Protein AF-A0A2E4UQJ4-F1 (afdb_monomer_lite)

Secondary structure (DSSP, 8-state):
--SHHHH--GGGB---TT-TT-B--TTPBPTTS-BPPTTS----S-GGG--GGGHHHHHHTT-S-EEE---HHHHHHSPPPTTS-GGGEEE---SS--SS--

Foldseek 3Di:
DDDDPLPDDVQQDADQPQKAQWGWPWRDQDPVRDTRDGLDDTDTHDQLRRDPVSVVVVVVSVQQADEAQDDPVVCVVRPHDPVPDPNRYDYDHDPPHDPDPD

Radius of gyration: 15.24 Å; chains: 1; bounding box: 33×34×40 Å

Sequence (102 aa):
MTSEQELNDERRFLSVPGVANVRDFAGYRTNNGSTVKWGRLYPCGALATLRASSHTDFLDLKIGLICDLRRDEELADAPAPQFIAEGLVQRSPINPGSTLDI

pLDDT: mean 86.32, std 12.04, range [39.5, 96.0]

Structure (mmCIF, N/CA/C/O backbone):
data_AF-A0A2E4UQJ4-F1
#
_entry.id   AF-A0A2E4UQJ4-F1
#
loop_
_atom_site.group_PDB
_atom_site.id
_atom_site.type_symbol
_atom_site.label_atom_id
_atom_site.label_alt_id
_atom_site.label_comp_id
_atom_site.label_asym_id
_atom_site.label_entity_id
_atom_site.label_seq_id
_atom_site.pdbx_PDB_ins_code
_atom_site.Cartn_x
_atom_site.Cartn_y
_atom_site.Cartn_z
_atom_site.occupancy
_atom_site.B_iso_or_equiv
_atom_site.auth_seq_id
_atom_site.auth_comp_id
_atom_site.auth_asym_id
_atom_site.auth_atom_id
_atom_site.pdbx_PDB_model_num
ATOM 1 N N . MET A 1 1 ? -7.612 20.144 21.100 1.00 39.50 1 MET A N 1
ATOM 2 C CA . MET A 1 1 ? -6.226 19.632 21.071 1.00 39.50 1 MET A CA 1
ATOM 3 C C . MET A 1 1 ? -6.213 18.434 20.140 1.00 39.50 1 MET A C 1
ATOM 5 O O . MET A 1 1 ? -6.337 17.308 20.587 1.00 39.50 1 MET A O 1
ATOM 9 N N . THR A 1 2 ? -6.221 18.677 18.839 1.00 53.06 2 THR A N 1
ATOM 10 C CA . THR A 1 2 ? -6.419 17.636 17.822 1.00 53.06 2 THR A CA 1
ATOM 11 C C . THR A 1 2 ? -5.613 18.060 16.619 1.00 53.06 2 THR A C 1
ATOM 13 O O . THR A 1 2 ? -5.881 19.142 16.097 1.00 53.06 2 THR A O 1
ATOM 16 N N . SER A 1 3 ? -4.617 17.271 16.223 1.00 53.53 3 SER A N 1
ATOM 17 C CA . SER A 1 3 ? -4.172 17.191 14.821 1.00 53.53 3 SER A CA 1
ATOM 18 C C . SER A 1 3 ? -2.946 16.299 14.661 1.00 53.53 3 SER A C 1
ATOM 20 O O . SER A 1 3 ? -3.042 15.307 13.959 1.00 53.53 3 SER A O 1
ATOM 22 N N . GLU A 1 4 ? -1.811 16.576 15.301 1.00 50.41 4 GLU A N 1
ATOM 23 C CA . GLU A 1 4 ? -0.552 15.956 14.840 1.00 50.41 4 GLU A CA 1
ATOM 24 C C . GLU A 1 4 ? -0.218 14.596 15.473 1.00 50.41 4 GLU A C 1
ATOM 26 O O . GLU A 1 4 ? 0.225 13.686 14.775 1.00 50.41 4 GLU A O 1
ATOM 31 N N . GLN A 1 5 ? -0.481 14.402 16.770 1.00 48.56 5 GLN A N 1
ATOM 32 C CA . GLN A 1 5 ? -0.146 13.145 17.462 1.00 48.56 5 GLN A CA 1
ATOM 33 C C . GLN A 1 5 ? -1.069 11.970 17.100 1.00 48.56 5 GLN A C 1
ATOM 35 O O . GLN A 1 5 ? -0.607 10.835 17.064 1.00 48.56 5 GLN A O 1
ATOM 40 N N . GLU A 1 6 ? -2.347 12.217 16.777 1.00 54.72 6 GLU A N 1
ATOM 41 C CA . GLU A 1 6 ? -3.254 11.163 16.281 1.00 54.72 6 GLU A CA 1
ATOM 42 C C . GLU A 1 6 ? -2.888 10.721 14.847 1.00 54.72 6 GLU A C 1
ATOM 44 O O . GLU A 1 6 ? -3.192 9.596 14.455 1.00 54.72 6 GLU A O 1
ATOM 49 N N . LEU A 1 7 ? -2.208 11.573 14.066 1.00 60.00 7 LEU A N 1
ATOM 50 C CA . LEU A 1 7 ? -1.815 11.272 12.687 1.00 60.00 7 LEU A CA 1
ATOM 51 C C . LEU A 1 7 ? -0.534 10.437 12.588 1.00 60.00 7 LEU A C 1
ATOM 53 O O . LEU A 1 7 ? -0.339 9.793 11.563 1.00 60.00 7 LEU A O 1
ATOM 57 N N . ASN A 1 8 ? 0.332 10.404 13.603 1.00 74.25 8 ASN A N 1
ATOM 58 C CA . ASN A 1 8 ? 1.678 9.828 13.484 1.00 74.25 8 ASN A CA 1
ATOM 59 C C . ASN A 1 8 ? 1.892 8.577 14.353 1.00 74.25 8 ASN A C 1
ATOM 61 O O . ASN A 1 8 ? 2.885 8.452 15.060 1.00 74.25 8 ASN A O 1
ATOM 65 N N . ASP A 1 9 ? 0.953 7.631 14.289 1.00 87.56 9 ASP A N 1
ATOM 66 C CA . ASP A 1 9 ? 1.120 6.317 14.918 1.00 87.56 9 ASP A CA 1
ATOM 67 C C . ASP A 1 9 ? 2.212 5.502 14.202 1.00 87.56 9 ASP A C 1
ATOM 69 O O . ASP A 1 9 ? 2.035 5.068 13.059 1.00 87.56 9 ASP A O 1
ATOM 73 N N . GLU A 1 10 ? 3.341 5.298 14.883 1.00 88.62 10 GLU A N 1
ATOM 74 C CA . GLU A 1 10 ? 4.514 4.580 14.369 1.00 88.62 10 GLU A CA 1
ATOM 75 C C . GLU A 1 10 ? 4.203 3.128 13.992 1.00 88.62 10 GLU A C 1
ATOM 77 O O . GLU A 1 10 ? 4.804 2.593 13.060 1.00 88.62 10 GLU A O 1
ATOM 82 N N . ARG A 1 11 ? 3.201 2.504 14.628 1.00 91.44 11 ARG A N 1
ATOM 83 C CA . ARG A 1 11 ? 2.786 1.122 14.321 1.00 91.44 11 ARG A CA 1
ATOM 84 C C . ARG A 1 11 ? 2.239 0.976 12.906 1.00 91.44 11 ARG A C 1
ATOM 86 O O . ARG A 1 11 ? 2.135 -0.137 12.403 1.00 91.44 11 ARG A O 1
ATOM 93 N N . ARG A 1 12 ? 1.869 2.088 12.262 1.00 92.69 12 ARG A N 1
ATOM 94 C CA . ARG A 1 12 ? 1.403 2.090 10.875 1.00 92.69 12 ARG A CA 1
ATOM 95 C C . ARG A 1 12 ? 2.535 1.895 9.884 1.00 92.69 12 ARG A C 1
ATOM 97 O O . ARG A 1 12 ? 2.233 1.594 8.744 1.00 92.69 12 ARG A O 1
ATOM 104 N N . PHE A 1 13 ? 3.797 2.094 10.246 1.00 92.50 13 PHE A N 1
ATOM 105 C CA . PHE A 1 13 ? 4.915 1.968 9.315 1.00 92.50 13 PHE A CA 1
ATOM 106 C C . PHE A 1 13 ? 5.391 0.517 9.294 1.00 92.50 13 PHE A C 1
ATOM 108 O O . PHE A 1 13 ? 5.836 -0.011 10.310 1.00 92.50 13 PHE A O 1
ATOM 115 N N . LEU A 1 14 ? 5.302 -0.128 8.132 1.00 91.69 14 LEU A N 1
ATOM 116 C CA . LEU A 1 14 ? 5.664 -1.532 7.973 1.00 91.69 14 LEU A CA 1
ATOM 117 C C . LEU A 1 14 ? 6.995 -1.634 7.232 1.00 91.69 14 LEU A C 1
ATOM 119 O O . LEU A 1 14 ? 7.184 -1.026 6.178 1.00 91.69 14 LEU A O 1
ATOM 123 N N . SER A 1 15 ? 7.922 -2.417 7.778 1.00 89.81 15 SER A N 1
ATOM 124 C CA . SER A 1 15 ? 9.193 -2.693 7.114 1.00 89.81 15 SER A CA 1
ATOM 125 C C . SER A 1 15 ? 9.000 -3.810 6.095 1.00 89.81 15 SER A C 1
ATOM 127 O O . SER A 1 15 ? 9.020 -4.981 6.454 1.00 89.81 15 SER A O 1
ATOM 129 N N . VAL A 1 16 ? 8.845 -3.445 4.822 1.00 89.56 16 VAL A N 1
ATOM 130 C CA . VAL A 1 16 ? 8.859 -4.389 3.696 1.00 89.56 16 VAL A CA 1
ATOM 131 C C . VAL A 1 16 ? 10.052 -4.042 2.805 1.00 89.56 16 VAL A C 1
ATOM 133 O O . VAL A 1 16 ? 9.975 -3.098 2.011 1.00 89.56 16 VAL A O 1
ATOM 136 N N . PRO A 1 17 ? 11.194 -4.743 2.942 1.00 88.38 17 PRO A N 1
ATOM 137 C CA . PRO A 1 17 ? 12.420 -4.335 2.273 1.00 88.38 17 PRO A CA 1
ATOM 138 C C . PRO A 1 17 ? 12.251 -4.241 0.755 1.00 88.38 17 PRO A C 1
ATOM 140 O O . PRO A 1 17 ? 11.856 -5.198 0.087 1.00 88.38 17 PRO A O 1
ATOM 143 N N . GLY A 1 18 ? 12.612 -3.081 0.209 1.00 87.94 18 GLY A N 1
ATOM 144 C CA . GLY A 1 18 ? 12.519 -2.792 -1.220 1.00 87.94 18 GLY A CA 1
ATOM 145 C C . GLY A 1 18 ? 11.238 -2.084 -1.644 1.00 87.94 18 GLY A C 1
ATOM 146 O O . GLY A 1 18 ? 11.236 -1.515 -2.724 1.00 87.94 18 GLY A O 1
ATOM 147 N N . VAL A 1 19 ? 10.197 -2.021 -0.813 1.00 90.75 19 VAL A N 1
ATOM 148 C CA . VAL A 1 19 ? 8.971 -1.282 -1.144 1.00 90.75 19 VAL A CA 1
ATOM 149 C C . VAL A 1 19 ? 8.907 0.001 -0.327 1.00 90.75 19 VAL A C 1
ATOM 151 O O . VAL A 1 19 ? 9.029 -0.005 0.897 1.00 90.75 19 VAL A O 1
ATOM 154 N N . ALA A 1 20 ? 8.723 1.127 -1.010 1.00 90.94 20 ALA A N 1
ATOM 155 C CA . ALA A 1 20 ? 8.595 2.418 -0.351 1.00 90.94 20 ALA A CA 1
ATOM 156 C C . ALA A 1 20 ? 7.198 2.598 0.260 1.00 90.94 20 ALA A C 1
ATOM 158 O O . ALA A 1 20 ? 6.200 2.115 -0.274 1.00 90.94 20 ALA A O 1
ATOM 159 N N . ASN A 1 21 ? 7.119 3.374 1.344 1.00 91.44 21 ASN A N 1
ATOM 160 C CA . ASN A 1 21 ? 5.864 3.869 1.918 1.00 91.44 21 ASN A CA 1
ATOM 161 C C . ASN A 1 21 ? 4.818 2.799 2.276 1.00 91.44 21 ASN A C 1
ATOM 163 O O . ASN A 1 21 ? 3.631 3.115 2.268 1.00 91.44 21 ASN A O 1
ATOM 167 N N . VAL A 1 22 ? 5.228 1.576 2.633 1.00 94.00 22 VAL A N 1
ATOM 168 C CA . VAL A 1 22 ? 4.283 0.543 3.086 1.00 94.00 22 VAL A CA 1
ATOM 169 C C . VAL A 1 22 ? 3.736 0.897 4.460 1.00 94.00 22 VAL A C 1
ATOM 171 O O . VAL A 1 22 ? 4.489 1.027 5.432 1.00 94.00 22 VAL A O 1
ATOM 174 N N . ARG A 1 23 ? 2.418 1.095 4.535 1.00 95.06 23 ARG A N 1
ATOM 175 C CA . ARG A 1 23 ? 1.758 1.556 5.758 1.00 95.06 23 ARG A CA 1
ATOM 176 C C . ARG A 1 23 ? 0.435 0.857 5.999 1.00 95.06 23 ARG A C 1
ATOM 178 O O . ARG A 1 23 ? -0.269 0.591 5.043 1.00 95.06 23 ARG A O 1
ATOM 185 N N . ASP A 1 24 ? 0.046 0.656 7.252 1.00 95.38 24 ASP A N 1
ATOM 186 C CA . ASP A 1 24 ? -1.348 0.367 7.606 1.00 95.38 24 ASP A CA 1
ATOM 187 C C . ASP A 1 24 ? -2.156 1.680 7.654 1.00 95.38 24 ASP A C 1
ATOM 189 O O . ASP A 1 24 ? -1.741 2.673 8.264 1.00 95.38 24 ASP A O 1
ATOM 193 N N . PHE A 1 25 ? -3.315 1.711 6.995 1.00 94.19 25 PHE A N 1
ATOM 194 C CA . PHE A 1 25 ? -4.211 2.872 6.982 1.00 94.19 25 PHE A CA 1
ATOM 195 C C . PHE A 1 25 ? -5.147 2.950 8.204 1.00 94.19 25 PHE A C 1
ATOM 197 O O . PHE A 1 25 ? -6.086 3.740 8.228 1.00 94.19 25 PHE A O 1
ATOM 204 N N . ALA A 1 26 ? -4.951 2.133 9.229 1.00 93.38 26 ALA A N 1
ATOM 205 C CA . ALA A 1 26 ? -5.760 2.182 10.439 1.00 93.38 26 ALA A CA 1
ATOM 206 C C . ALA A 1 26 ? -5.577 3.456 11.271 1.00 93.38 26 ALA A C 1
ATOM 208 O O . ALA A 1 26 ? -4.649 4.240 11.083 1.00 93.38 26 ALA A O 1
ATOM 209 N N . GLY A 1 27 ? -6.482 3.651 12.231 1.00 90.44 27 GLY A N 1
ATOM 210 C CA . GLY A 1 27 ? -6.370 4.719 13.229 1.00 90.44 27 GLY A CA 1
ATOM 211 C C . GLY A 1 27 ? -7.015 6.047 12.827 1.00 90.44 27 GLY A C 1
ATOM 212 O O . GLY A 1 27 ? -7.352 6.836 13.708 1.00 90.44 27 GLY A O 1
ATOM 213 N N . TYR A 1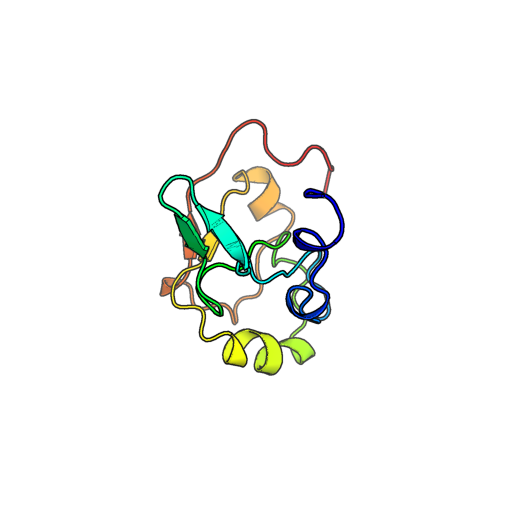 28 ? -7.298 6.273 11.540 1.00 89.56 28 TYR A N 1
ATOM 214 C CA . TYR A 1 28 ? -8.021 7.474 11.113 1.00 89.56 28 TYR A CA 1
ATOM 215 C C . TYR A 1 28 ? -9.473 7.458 11.586 1.00 89.56 28 TYR A C 1
ATOM 217 O O . TYR A 1 28 ? -10.191 6.464 11.430 1.00 89.56 28 TYR A O 1
ATOM 225 N N . ARG A 1 29 ? -9.913 8.595 12.132 1.00 91.44 29 ARG A N 1
ATOM 226 C CA . ARG A 1 29 ? -11.318 8.838 12.454 1.00 91.44 29 ARG A CA 1
ATOM 227 C C . ARG A 1 29 ? -12.099 9.087 11.173 1.00 91.44 29 ARG A C 1
ATOM 229 O O . ARG A 1 29 ? -11.694 9.861 10.312 1.00 91.44 29 ARG A O 1
ATOM 236 N N . THR A 1 30 ? -13.235 8.426 11.072 1.00 90.31 30 THR A N 1
ATOM 237 C CA . THR A 1 30 ? -14.203 8.609 9.993 1.00 90.31 30 THR A CA 1
ATOM 238 C C . THR A 1 30 ? -15.238 9.657 10.397 1.00 90.31 30 THR A C 1
ATOM 240 O O . THR A 1 30 ? -15.455 9.908 11.584 1.00 90.31 30 THR A O 1
ATOM 243 N N . ASN A 1 31 ? -15.937 10.235 9.418 1.00 93.31 31 ASN A N 1
ATOM 244 C CA . ASN A 1 31 ? -16.939 11.281 9.664 1.00 93.31 31 ASN A CA 1
ATOM 245 C C . ASN A 1 31 ? -18.128 10.814 10.523 1.00 93.31 31 ASN A C 1
ATOM 247 O O . ASN A 1 31 ? -18.860 11.645 11.049 1.00 93.31 31 ASN A O 1
ATOM 251 N N . ASN A 1 32 ? -18.328 9.500 10.676 1.00 93.50 32 ASN A N 1
ATOM 252 C CA . ASN A 1 32 ? -19.372 8.930 11.530 1.00 93.50 32 ASN A CA 1
ATOM 253 C C . ASN A 1 32 ? -18.893 8.618 12.964 1.00 93.50 32 ASN A C 1
ATOM 255 O O . ASN A 1 32 ? -19.623 7.993 13.728 1.00 93.50 32 ASN A O 1
ATOM 259 N N . GLY A 1 33 ? -17.666 9.011 13.325 1.00 91.50 33 GLY A N 1
ATOM 260 C CA . GLY A 1 33 ? -17.090 8.789 14.653 1.00 91.50 33 GLY A CA 1
ATOM 261 C C . GLY A 1 33 ? -16.406 7.430 14.852 1.00 91.50 33 GLY A C 1
ATOM 262 O O . GLY A 1 33 ? -15.802 7.219 15.902 1.00 91.50 33 GLY A O 1
ATOM 263 N N . SER A 1 34 ? -16.440 6.528 13.864 1.00 93.56 34 SER A N 1
ATOM 264 C CA . SER A 1 34 ? -15.703 5.252 13.895 1.00 93.56 34 SER A CA 1
ATOM 265 C C . SER A 1 34 ? -14.229 5.428 13.517 1.00 93.56 34 SER A C 1
ATOM 267 O O . SER A 1 34 ? -13.846 6.460 12.963 1.00 93.56 34 SER A O 1
ATOM 269 N N . THR A 1 35 ? -13.418 4.387 13.723 1.00 93.38 35 THR A N 1
ATOM 270 C CA . THR A 1 35 ? -11.995 4.355 13.342 1.00 93.38 35 THR A CA 1
ATOM 271 C C . THR A 1 35 ? -11.728 3.305 12.262 1.00 93.38 35 THR A C 1
ATOM 273 O O . THR A 1 35 ? -12.306 2.215 12.299 1.00 93.38 35 THR A O 1
ATOM 276 N N . VAL A 1 36 ? -10.835 3.604 11.312 1.00 93.00 36 VAL A N 1
ATOM 277 C CA . VAL A 1 36 ? -10.373 2.629 10.308 1.00 93.00 36 VAL A CA 1
ATOM 278 C C . VAL A 1 36 ? -9.694 1.438 10.995 1.00 93.00 36 VAL A C 1
ATOM 280 O O . VAL A 1 36 ? -8.856 1.608 11.883 1.00 93.00 36 VAL A O 1
ATOM 283 N N . LYS A 1 37 ? -10.071 0.221 10.585 1.00 95.19 37 LYS A N 1
ATOM 284 C CA . LYS A 1 37 ? -9.584 -1.040 11.164 1.00 95.19 37 LYS A CA 1
ATOM 285 C C . LYS A 1 37 ? -8.159 -1.371 10.702 1.00 95.19 37 LYS A C 1
ATOM 287 O O . LYS A 1 37 ? -7.861 -1.232 9.521 1.00 95.19 37 LYS A O 1
ATOM 292 N N . TRP A 1 38 ? -7.358 -1.916 11.619 1.00 95.19 38 TRP A N 1
ATOM 293 C CA . TRP A 1 38 ? -6.042 -2.514 11.355 1.00 95.19 38 TRP A CA 1
ATOM 294 C C . TRP A 1 38 ? -6.120 -3.709 10.412 1.00 95.19 38 TRP A C 1
ATOM 296 O O . TRP A 1 38 ? -7.084 -4.483 10.441 1.00 95.19 38 TRP A O 1
ATOM 306 N N . GLY A 1 39 ? -5.084 -3.844 9.593 1.00 95.44 39 GLY A N 1
ATOM 307 C CA . GLY A 1 39 ? -4.855 -4.962 8.696 1.00 95.44 39 GLY A CA 1
ATOM 308 C C . GLY A 1 39 ? -5.847 -5.073 7.546 1.00 95.44 39 GLY A C 1
ATOM 309 O O . GLY A 1 39 ? -6.239 -6.178 7.171 1.00 95.44 39 GLY A O 1
ATOM 310 N N . ARG A 1 40 ? -6.343 -3.935 7.041 1.00 95.38 40 ARG A N 1
ATOM 311 C CA . ARG A 1 40 ? -7.369 -3.900 5.980 1.00 95.38 40 ARG A CA 1
ATOM 312 C C . ARG A 1 40 ? -6.966 -3.158 4.719 1.00 95.38 40 ARG A C 1
ATOM 314 O O . ARG A 1 40 ? -7.469 -3.504 3.657 1.00 95.38 40 ARG A O 1
ATOM 321 N N . LEU A 1 41 ? -6.109 -2.152 4.826 1.00 95.75 41 LEU A N 1
ATOM 322 C CA . LEU A 1 41 ? -5.676 -1.352 3.690 1.00 95.75 41 LEU A CA 1
ATOM 323 C C . LEU A 1 41 ? -4.220 -0.959 3.888 1.00 95.75 41 LEU A C 1
ATOM 325 O O . LEU A 1 41 ? -3.879 -0.370 4.916 1.00 95.75 41 LEU A O 1
ATOM 329 N N . TYR A 1 42 ? -3.405 -1.262 2.879 1.00 96.00 42 TYR A N 1
ATOM 330 C CA . TYR A 1 42 ? -1.973 -1.012 2.904 1.00 96.00 42 TYR A CA 1
ATOM 331 C C . TYR A 1 42 ? -1.526 -0.168 1.708 1.00 96.00 42 TYR A C 1
ATOM 333 O O . TYR A 1 42 ? -1.142 -0.722 0.676 1.00 96.00 42 TYR A O 1
ATOM 341 N N . PRO A 1 43 ? -1.586 1.172 1.795 1.00 94.31 43 PRO A N 1
ATOM 342 C CA . PRO A 1 43 ? -0.966 2.022 0.791 1.00 94.31 43 PRO A CA 1
ATOM 343 C C . PRO A 1 43 ? 0.536 1.732 0.732 1.00 94.31 43 PRO A C 1
ATOM 345 O O . PRO A 1 43 ? 1.184 1.554 1.767 1.00 94.31 43 PRO A O 1
ATOM 348 N N . CYS A 1 44 ? 1.081 1.676 -0.478 1.00 94.06 44 CYS A N 1
ATOM 349 C CA . CYS A 1 44 ? 2.500 1.465 -0.726 1.00 94.06 44 CYS A CA 1
ATOM 350 C C . CYS A 1 44 ? 2.914 2.079 -2.068 1.00 94.06 44 CYS A C 1
ATOM 352 O O . CYS A 1 44 ? 2.071 2.478 -2.872 1.00 94.06 44 CYS A O 1
ATOM 354 N N . GLY A 1 45 ? 4.224 2.187 -2.285 1.00 92.44 45 GLY A N 1
ATOM 355 C CA . GLY A 1 45 ? 4.792 2.461 -3.600 1.00 92.44 45 GLY A CA 1
ATOM 356 C C . GLY A 1 45 ? 4.736 1.241 -4.524 1.00 92.44 45 GLY A C 1
ATOM 357 O O . GLY A 1 45 ? 4.199 0.191 -4.172 1.00 92.44 45 GLY A O 1
ATOM 358 N N . ALA A 1 46 ? 5.331 1.374 -5.710 1.00 92.06 46 ALA A N 1
ATOM 359 C CA . ALA A 1 46 ? 5.406 0.285 -6.679 1.00 92.06 46 ALA A CA 1
ATOM 360 C C . ALA A 1 46 ? 6.086 -0.964 -6.086 1.00 92.06 46 ALA A C 1
ATOM 362 O O . ALA A 1 46 ? 7.091 -0.872 -5.381 1.00 92.06 46 ALA A O 1
ATOM 363 N N . LEU A 1 47 ? 5.557 -2.145 -6.418 1.00 92.62 47 LEU A N 1
ATOM 364 C CA . LEU A 1 47 ? 6.084 -3.430 -5.943 1.00 92.62 47 LEU A CA 1
ATOM 365 C C . LEU A 1 47 ? 7.237 -3.975 -6.801 1.00 92.62 47 LEU A C 1
ATOM 367 O O . LEU A 1 47 ? 7.756 -5.044 -6.496 1.00 92.62 47 LEU A O 1
ATOM 371 N N . ALA A 1 48 ? 7.659 -3.257 -7.847 1.00 91.44 48 ALA A N 1
ATOM 372 C CA . ALA A 1 48 ? 8.718 -3.681 -8.771 1.00 91.44 48 ALA A CA 1
ATOM 373 C C . ALA A 1 48 ? 10.043 -4.022 -8.069 1.00 91.44 48 ALA A C 1
ATOM 375 O O . ALA A 1 48 ? 10.772 -4.923 -8.473 1.00 91.44 48 ALA A O 1
ATOM 376 N N . THR A 1 49 ? 10.333 -3.332 -6.968 1.00 88.75 49 THR A N 1
ATOM 377 C CA . THR A 1 49 ? 11.552 -3.489 -6.168 1.00 88.75 49 THR A CA 1
ATOM 378 C C . THR A 1 49 ? 11.369 -4.397 -4.946 1.00 88.75 49 THR A C 1
ATOM 380 O O . THR A 1 49 ? 12.260 -4.468 -4.093 1.00 88.75 49 THR A O 1
ATOM 383 N N . LEU A 1 50 ? 10.237 -5.106 -4.833 1.00 89.69 50 LEU A N 1
ATOM 384 C CA . LEU A 1 50 ? 9.995 -6.072 -3.761 1.00 89.69 50 LEU A CA 1
ATOM 385 C C . LEU A 1 50 ? 10.992 -7.235 -3.874 1.00 89.69 50 LEU A C 1
ATOM 387 O O . LEU A 1 50 ? 11.018 -7.980 -4.854 1.00 89.69 50 LEU A O 1
ATOM 391 N N . ARG A 1 51 ? 11.833 -7.394 -2.850 1.00 83.50 51 ARG A N 1
ATOM 392 C CA . ARG A 1 51 ? 12.874 -8.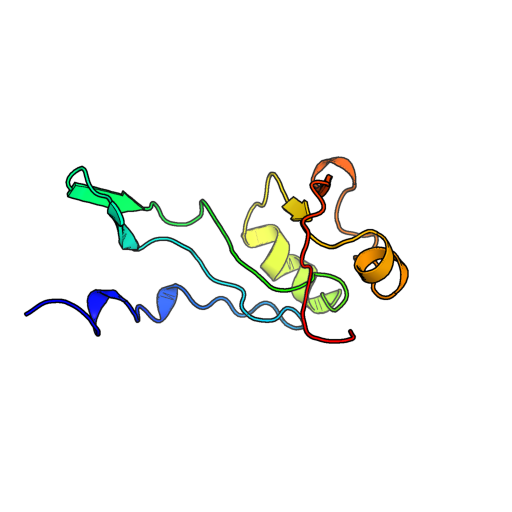427 -2.837 1.00 83.50 51 ARG A CA 1
ATOM 393 C C . ARG A 1 51 ? 12.288 -9.794 -2.497 1.00 83.50 51 ARG A C 1
ATOM 395 O O . ARG A 1 51 ? 11.387 -9.897 -1.672 1.00 83.50 51 ARG A O 1
ATOM 402 N N . ALA A 1 52 ? 12.887 -10.856 -3.036 1.00 82.56 52 ALA A N 1
ATOM 403 C CA . ALA A 1 52 ? 12.539 -12.232 -2.669 1.00 82.56 52 ALA A CA 1
ATOM 404 C C . ALA A 1 52 ? 12.736 -12.514 -1.165 1.00 82.56 52 ALA A C 1
ATOM 406 O O . ALA A 1 52 ? 11.981 -13.274 -0.572 1.00 82.56 52 ALA A O 1
ATOM 407 N N . SER A 1 53 ? 13.706 -11.854 -0.520 1.00 82.94 53 SER A N 1
ATOM 408 C CA . SER A 1 53 ? 13.914 -11.941 0.932 1.00 82.94 53 SER A CA 1
ATOM 409 C C . SER A 1 53 ? 12.753 -11.368 1.752 1.00 82.94 53 SER A C 1
ATOM 411 O O . SER A 1 53 ? 12.590 -11.747 2.9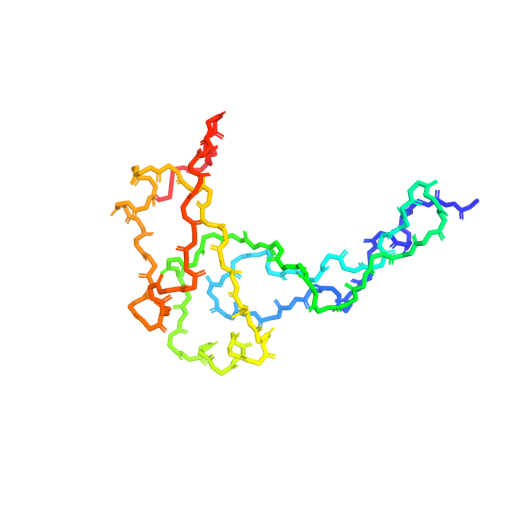03 1.00 82.94 53 SER A O 1
ATOM 413 N N . SER A 1 54 ? 11.956 -10.472 1.165 1.00 82.00 54 SER A N 1
ATOM 414 C CA . SER A 1 54 ? 10.795 -9.826 1.794 1.00 82.00 54 SER A CA 1
ATOM 415 C C . SER A 1 54 ? 9.502 -10.616 1.575 1.00 82.00 54 SER A C 1
ATOM 417 O O . SER A 1 54 ? 8.420 -10.135 1.904 1.00 82.00 54 SER A O 1
ATOM 419 N N . HIS A 1 55 ? 9.590 -11.801 0.960 1.00 78.56 55 HIS A N 1
ATOM 420 C CA . HIS A 1 55 ? 8.422 -12.593 0.590 1.00 78.56 55 HIS A CA 1
ATOM 421 C C . HIS A 1 55 ? 7.603 -13.002 1.818 1.00 78.56 55 HIS A C 1
ATOM 423 O O . HIS A 1 55 ? 6.386 -12.852 1.804 1.00 78.56 55 HIS A O 1
ATOM 429 N N . THR A 1 56 ? 8.258 -13.436 2.900 1.00 81.44 56 THR A N 1
ATOM 430 C CA . THR A 1 56 ? 7.578 -13.795 4.155 1.00 81.44 56 THR A CA 1
ATOM 431 C C . THR A 1 56 ? 6.865 -12.593 4.773 1.00 81.44 56 THR A C 1
ATOM 433 O O . THR A 1 56 ? 5.671 -12.681 5.038 1.00 81.44 56 THR A O 1
ATOM 436 N N . ASP A 1 57 ? 7.553 -11.450 4.897 1.00 84.31 57 ASP A N 1
ATOM 437 C CA . ASP A 1 57 ? 6.968 -10.219 5.450 1.00 84.31 57 ASP A CA 1
ATOM 438 C C . ASP A 1 57 ? 5.732 -9.776 4.653 1.00 84.31 57 ASP A C 1
ATOM 440 O O . ASP A 1 57 ? 4.731 -9.342 5.219 1.00 84.31 57 ASP A O 1
ATOM 444 N N . PHE A 1 58 ? 5.784 -9.909 3.324 1.00 85.44 58 PHE A N 1
ATOM 445 C CA . PHE A 1 58 ? 4.669 -9.582 2.441 1.00 85.44 58 PHE A CA 1
ATOM 446 C C . PHE A 1 58 ? 3.502 -10.575 2.571 1.00 85.44 58 PHE A C 1
ATOM 448 O O . PHE A 1 58 ? 2.342 -10.160 2.587 1.00 85.44 58 PHE A O 1
ATOM 455 N N . LEU A 1 59 ? 3.781 -11.878 2.688 1.00 85.81 59 LEU A N 1
ATOM 456 C CA . LEU A 1 59 ? 2.754 -12.908 2.880 1.00 85.81 59 LEU A CA 1
ATOM 457 C C . LEU A 1 59 ? 2.039 -12.781 4.232 1.00 85.81 59 LEU A C 1
ATOM 459 O O . LEU A 1 59 ? 0.829 -13.014 4.305 1.00 85.81 59 LEU A O 1
ATOM 463 N N . ASP A 1 60 ? 2.746 -12.361 5.280 1.00 88.94 60 ASP A N 1
ATOM 464 C CA . ASP A 1 60 ? 2.177 -12.166 6.618 1.00 88.94 60 ASP A CA 1
ATOM 465 C C . ASP A 1 60 ? 1.122 -11.050 6.665 1.00 88.94 60 ASP A C 1
ATOM 467 O O . ASP A 1 60 ? 0.220 -11.083 7.510 1.00 88.94 60 ASP A O 1
ATOM 471 N N . LEU A 1 61 ? 1.152 -10.116 5.704 1.00 90.69 61 LEU A N 1
ATOM 472 C CA . LEU A 1 61 ? 0.098 -9.112 5.519 1.00 90.69 61 LEU A CA 1
ATOM 473 C C . LEU A 1 61 ? -1.228 -9.717 5.031 1.00 90.69 61 LEU A C 1
ATOM 475 O O . LEU A 1 61 ? -2.263 -9.055 5.109 1.00 90.69 61 LEU A O 1
ATOM 479 N N . LYS A 1 62 ? -1.221 -10.965 4.536 1.00 91.56 62 LYS A N 1
ATOM 480 C CA . LYS A 1 62 ? -2.405 -11.701 4.052 1.00 91.56 62 LYS A CA 1
ATOM 481 C C . LYS A 1 62 ? -3.206 -10.909 3.014 1.00 91.56 62 LYS A C 1
ATOM 483 O O . LYS A 1 62 ? -4.436 -10.837 3.072 1.00 91.56 62 LYS A O 1
ATOM 488 N N . ILE A 1 63 ? -2.493 -10.298 2.068 1.00 92.44 63 ILE A N 1
ATOM 489 C CA . ILE A 1 63 ? -3.084 -9.493 0.999 1.00 92.44 63 ILE A CA 1
ATOM 490 C C . ILE A 1 63 ? -3.969 -10.374 0.113 1.00 92.44 63 ILE A C 1
ATOM 492 O O . ILE A 1 63 ? -3.492 -11.305 -0.528 1.00 92.44 63 ILE A O 1
ATOM 496 N N . GLY A 1 64 ? -5.266 -10.062 0.075 1.00 93.88 64 GLY A N 1
ATOM 497 C CA . GLY A 1 64 ? -6.237 -10.731 -0.799 1.00 93.88 64 GLY A CA 1
ATOM 498 C C . GLY A 1 64 ? -6.485 -10.012 -2.128 1.00 93.88 64 GLY A C 1
ATOM 499 O O . GLY A 1 64 ? -7.113 -10.585 -3.010 1.00 93.88 64 GLY A O 1
ATOM 500 N N . LEU A 1 65 ? -6.029 -8.762 -2.259 1.00 94.56 65 LEU A N 1
ATOM 501 C CA . LEU A 1 65 ? -6.174 -7.942 -3.460 1.00 94.56 65 LEU A CA 1
ATOM 502 C C . LEU A 1 65 ? -5.100 -6.846 -3.485 1.00 94.56 65 LEU A C 1
ATOM 504 O O . LEU A 1 65 ? -4.895 -6.150 -2.491 1.00 94.56 65 LEU A O 1
ATOM 508 N N . ILE A 1 66 ? -4.466 -6.669 -4.636 1.00 95.06 66 ILE A N 1
ATOM 509 C CA . ILE A 1 66 ? -3.532 -5.597 -4.968 1.00 95.06 66 ILE A CA 1
ATOM 510 C C . ILE A 1 66 ? -4.198 -4.745 -6.043 1.00 95.06 66 ILE A C 1
ATOM 512 O O . ILE A 1 66 ? -4.462 -5.221 -7.144 1.00 95.06 66 ILE A O 1
ATOM 516 N N . CYS A 1 67 ? -4.449 -3.478 -5.733 1.00 95.56 67 CYS A N 1
ATOM 517 C CA . CYS A 1 67 ? -4.904 -2.506 -6.720 1.00 95.56 67 CYS A CA 1
ATOM 518 C C . CYS A 1 67 ? -3.679 -1.838 -7.349 1.00 95.56 67 CYS A C 1
ATOM 520 O O . CYS A 1 67 ? -3.070 -0.968 -6.726 1.00 95.56 67 CYS A O 1
ATOM 522 N N . ASP A 1 68 ? -3.305 -2.242 -8.562 1.00 94.25 68 ASP A N 1
ATOM 523 C CA . ASP A 1 68 ? -2.205 -1.607 -9.287 1.00 94.25 68 ASP A CA 1
ATOM 524 C C . ASP A 1 68 ? -2.740 -0.433 -10.115 1.00 94.25 68 ASP A C 1
ATOM 526 O O . ASP A 1 68 ? -3.462 -0.611 -11.102 1.00 94.25 68 ASP A O 1
ATOM 530 N N . LEU A 1 69 ? -2.413 0.773 -9.649 1.00 95.06 69 LEU A N 1
ATOM 531 C CA . LEU A 1 69 ? -2.877 2.044 -10.206 1.00 95.06 69 LEU A CA 1
ATOM 532 C C . LEU A 1 69 ? -1.894 2.646 -11.218 1.00 95.06 69 LEU A C 1
ATOM 534 O O . LEU A 1 69 ? -2.186 3.684 -11.808 1.00 95.06 69 LEU A O 1
ATOM 538 N N . ARG A 1 70 ? -0.724 2.027 -11.406 1.00 93.88 70 ARG A N 1
ATOM 539 C CA . ARG A 1 70 ? 0.307 2.527 -12.322 1.00 93.88 70 ARG A CA 1
ATOM 540 C C . ARG A 1 70 ? -0.199 2.520 -13.757 1.00 93.88 70 ARG A C 1
ATOM 542 O O . ARG A 1 70 ? -0.936 1.609 -14.148 1.00 93.88 70 ARG A O 1
ATOM 549 N N . ARG A 1 71 ? 0.252 3.492 -14.552 1.00 94.00 71 ARG A N 1
ATOM 550 C CA . ARG A 1 71 ? 0.041 3.476 -16.002 1.00 94.00 71 ARG A CA 1
ATOM 551 C C . ARG A 1 71 ? 0.701 2.251 -16.632 1.00 94.00 71 ARG A C 1
ATOM 553 O O . ARG A 1 71 ? 1.455 1.518 -15.984 1.00 94.00 71 ARG A O 1
ATOM 560 N N . ASP A 1 72 ? 0.365 1.986 -17.883 1.00 92.31 72 ASP A N 1
ATOM 561 C CA . ASP A 1 72 ? 0.915 0.831 -18.588 1.00 92.31 72 ASP A CA 1
ATOM 562 C C . ASP A 1 72 ? 2.415 1.008 -18.849 1.00 92.31 72 ASP A C 1
ATOM 564 O O . ASP A 1 72 ? 3.162 0.043 -18.711 1.00 92.31 72 ASP A O 1
ATOM 568 N N . GLU A 1 73 ? 2.874 2.240 -19.090 1.00 92.19 73 GLU A N 1
ATOM 569 C CA . GLU A 1 73 ? 4.295 2.560 -19.266 1.00 92.19 73 GLU A CA 1
ATOM 570 C C . GLU A 1 73 ? 5.083 2.311 -17.971 1.00 92.19 73 GLU A C 1
ATOM 572 O O . GLU A 1 73 ? 6.044 1.550 -17.964 1.00 92.19 73 GLU A O 1
ATOM 577 N N . GLU A 1 74 ? 4.596 2.830 -16.837 1.00 92.50 74 GLU A N 1
ATOM 578 C CA . GLU A 1 74 ? 5.213 2.619 -15.515 1.00 92.50 74 GLU A CA 1
ATOM 579 C C . GLU A 1 74 ? 5.284 1.131 -15.121 1.00 92.50 74 GLU A C 1
ATOM 581 O O . GLU A 1 74 ? 6.174 0.712 -14.380 1.00 92.50 74 GLU A O 1
ATOM 586 N N . LEU A 1 75 ? 4.317 0.318 -15.563 1.00 91.94 75 LEU A N 1
ATOM 587 C CA . LEU A 1 75 ? 4.352 -1.127 -15.345 1.00 91.94 75 LEU A CA 1
ATOM 588 C C . LEU A 1 75 ? 5.364 -1.814 -16.268 1.00 91.94 75 LEU A C 1
ATOM 590 O O . LEU A 1 75 ? 6.036 -2.742 -15.821 1.00 91.94 75 LEU A O 1
ATOM 594 N N . ALA A 1 76 ? 5.430 -1.404 -17.536 1.00 91.94 76 ALA A N 1
ATOM 595 C CA . ALA A 1 76 ? 6.337 -1.979 -18.522 1.00 91.94 76 ALA A CA 1
ATOM 596 C C . ALA A 1 76 ? 7.805 -1.720 -18.159 1.00 91.94 76 ALA A C 1
ATOM 598 O O . ALA A 1 76 ? 8.621 -2.638 -18.255 1.00 91.94 76 ALA A O 1
ATOM 599 N N . ASP A 1 77 ? 8.110 -0.514 -17.681 1.00 92.75 77 ASP A N 1
ATOM 600 C CA . ASP A 1 77 ? 9.456 -0.122 -17.257 1.00 92.75 77 ASP A CA 1
ATOM 601 C C . ASP A 1 77 ? 9.862 -0.810 -15.943 1.00 92.75 77 ASP A C 1
ATOM 603 O O . ASP A 1 77 ? 11.009 -1.230 -15.769 1.00 92.75 77 ASP A O 1
ATOM 607 N N . ALA A 1 78 ? 8.901 -1.006 -15.033 1.00 91.50 78 ALA A N 1
ATOM 608 C CA . ALA A 1 78 ? 9.131 -1.586 -13.714 1.00 91.50 78 ALA A CA 1
ATOM 609 C C . ALA A 1 78 ? 8.097 -2.687 -13.378 1.00 91.50 78 ALA A C 1
ATOM 611 O O . ALA A 1 78 ? 7.170 -2.469 -12.583 1.00 91.50 78 ALA A O 1
ATOM 612 N N . PRO A 1 79 ? 8.225 -3.903 -13.940 1.00 91.00 79 PRO A N 1
ATOM 613 C CA . PRO A 1 79 ? 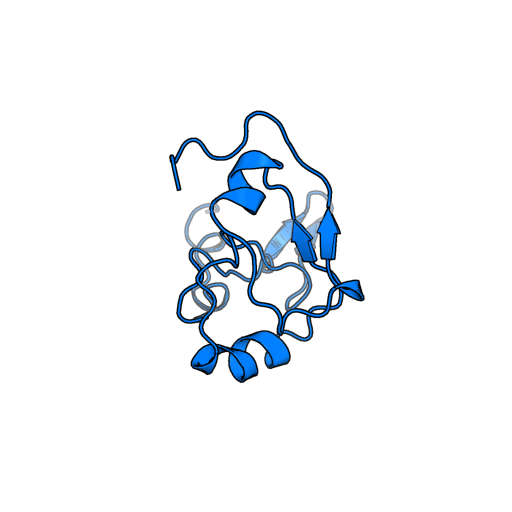7.275 -4.982 -13.693 1.00 91.00 79 PRO A CA 1
ATOM 614 C C . PRO A 1 79 ? 7.350 -5.486 -12.247 1.00 91.00 79 PRO A C 1
ATOM 616 O O . PRO A 1 79 ? 8.404 -5.498 -11.613 1.00 91.00 79 PRO A O 1
ATOM 619 N N . ALA A 1 80 ? 6.210 -5.929 -11.714 1.00 89.00 80 ALA A N 1
ATOM 620 C CA . ALA A 1 80 ? 6.175 -6.574 -10.406 1.00 89.00 80 ALA A CA 1
ATOM 621 C C . ALA A 1 80 ? 6.846 -7.967 -10.458 1.00 89.00 80 ALA A C 1
ATOM 623 O O . ALA A 1 80 ? 6.789 -8.632 -11.496 1.00 89.00 80 ALA A O 1
ATOM 624 N N . PRO A 1 81 ? 7.452 -8.450 -9.357 1.00 88.12 81 PRO A N 1
ATOM 625 C CA . PRO A 1 81 ? 8.030 -9.790 -9.310 1.00 88.12 81 PRO A CA 1
ATOM 626 C C . PRO A 1 81 ? 7.001 -10.897 -9.574 1.00 88.12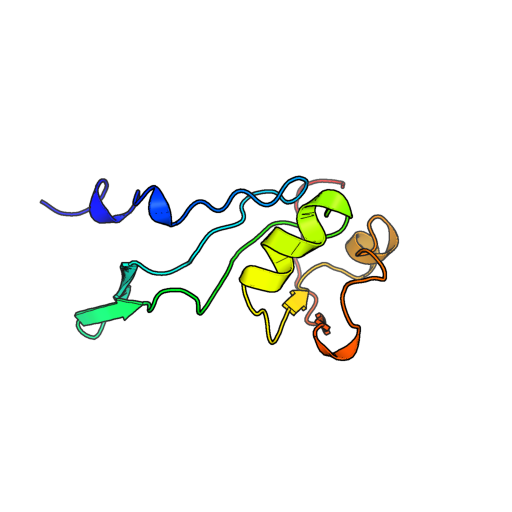 81 PRO A C 1
ATOM 628 O O . PRO A 1 81 ? 5.884 -10.851 -9.062 1.00 88.12 81 PRO A O 1
ATOM 631 N N . GLN A 1 82 ? 7.418 -11.952 -10.279 1.00 83.50 82 GLN A N 1
ATOM 632 C CA . GLN A 1 82 ? 6.554 -13.074 -10.688 1.00 83.50 82 GLN A CA 1
ATOM 633 C C . GLN A 1 82 ? 5.926 -13.863 -9.528 1.00 83.50 82 GLN A C 1
ATOM 635 O O . GLN A 1 82 ? 4.936 -14.557 -9.721 1.00 83.50 82 GLN A O 1
ATOM 640 N N . PHE A 1 83 ? 6.498 -13.793 -8.322 1.00 81.81 83 PHE A N 1
ATOM 641 C CA . PHE A 1 83 ? 5.944 -14.495 -7.161 1.00 81.81 83 PHE A CA 1
ATOM 642 C C . PHE A 1 83 ? 4.697 -13.810 -6.581 1.00 81.81 83 PHE A C 1
ATOM 644 O O . PHE A 1 83 ? 4.053 -14.369 -5.693 1.00 81.81 83 PHE A O 1
ATOM 651 N N . ILE A 1 84 ? 4.358 -12.602 -7.040 1.00 84.00 84 ILE A N 1
ATOM 652 C CA . ILE A 1 84 ? 3.049 -12.016 -6.771 1.00 84.00 84 ILE A CA 1
ATOM 653 C C . ILE A 1 84 ? 2.044 -12.753 -7.650 1.00 84.00 84 ILE A C 1
ATOM 655 O O . ILE A 1 84 ? 2.099 -12.668 -8.872 1.00 84.00 84 ILE A O 1
ATOM 659 N N . ALA A 1 85 ? 1.136 -13.495 -7.019 1.00 76.62 85 ALA A N 1
ATOM 660 C CA . ALA A 1 85 ? 0.138 -14.269 -7.740 1.00 76.62 85 ALA A CA 1
ATOM 661 C C . ALA A 1 85 ? -0.718 -13.356 -8.633 1.00 76.62 85 ALA A C 1
ATOM 663 O O . ALA A 1 85 ? -1.340 -12.413 -8.143 1.00 76.62 85 ALA A O 1
ATOM 664 N N . GLU A 1 86 ? -0.789 -13.673 -9.927 1.00 68.44 86 GLU A N 1
ATOM 665 C CA . GLU A 1 86 ? -1.520 -12.887 -10.932 1.00 68.44 86 GLU A CA 1
ATOM 666 C C . GLU A 1 86 ? -2.987 -12.652 -10.534 1.00 68.44 86 GLU A C 1
ATOM 668 O O . GLU A 1 86 ? -3.511 -11.555 -10.697 1.00 68.44 86 GLU A O 1
ATOM 673 N N . GLY A 1 87 ? -3.629 -13.647 -9.908 1.00 76.19 87 GLY A N 1
ATOM 674 C CA . GLY A 1 87 ? -5.015 -13.558 -9.435 1.00 76.19 87 GLY A CA 1
ATOM 675 C C . GLY A 1 87 ? -5.254 -12.601 -8.259 1.00 76.19 87 GLY A C 1
ATOM 676 O O . GLY A 1 87 ? -6.406 -12.367 -7.906 1.00 76.19 87 GLY A O 1
ATOM 677 N N . LEU A 1 88 ? -4.200 -12.051 -7.647 1.00 87.88 88 LEU A N 1
ATOM 678 C CA . LEU A 1 88 ? -4.319 -11.026 -6.608 1.00 87.88 88 LEU A CA 1
ATOM 679 C C . LEU A 1 88 ? -4.303 -9.610 -7.183 1.00 87.88 88 LEU A C 1
ATOM 681 O O . LEU A 1 88 ? -4.645 -8.684 -6.456 1.00 87.88 88 LEU A O 1
ATOM 685 N N . VAL A 1 89 ? -3.895 -9.404 -8.437 1.00 93.31 89 VAL A N 1
ATOM 686 C CA . VAL A 1 89 ? -3.672 -8.060 -8.986 1.00 93.31 89 VAL A CA 1
ATOM 687 C C . VAL A 1 89 ? -4.865 -7.610 -9.823 1.00 93.31 89 VAL A C 1
ATOM 689 O O . VAL A 1 89 ? -5.136 -8.146 -10.892 1.00 93.31 89 VAL A O 1
ATOM 692 N N . GLN A 1 90 ? -5.538 -6.554 -9.371 1.00 94.69 90 GLN A N 1
ATOM 693 C CA . GLN A 1 90 ? -6.514 -5.813 -10.159 1.00 94.69 90 GLN A CA 1
ATOM 694 C C . GLN A 1 90 ? -5.867 -4.538 -10.698 1.00 94.69 90 GLN A C 1
ATOM 696 O O . GLN A 1 90 ? -5.458 -3.657 -9.939 1.00 94.69 90 GLN A O 1
ATOM 701 N N . ARG A 1 91 ? -5.820 -4.417 -12.026 1.00 93.38 91 ARG A N 1
ATOM 702 C CA . ARG A 1 91 ? -5.352 -3.207 -12.709 1.00 93.38 91 ARG A CA 1
ATOM 703 C C . ARG A 1 91 ? -6.463 -2.160 -12.742 1.00 93.38 91 ARG A C 1
ATOM 705 O O . ARG A 1 91 ? -7.601 -2.468 -13.102 1.00 93.38 91 ARG A O 1
ATOM 712 N N . SER A 1 92 ? -6.119 -0.927 -12.385 1.00 94.44 92 SER A N 1
ATOM 713 C CA . SER A 1 92 ? -6.959 0.258 -12.583 1.00 94.44 92 SER A CA 1
ATOM 714 C C . SER A 1 92 ? -6.064 1.484 -12.809 1.00 94.44 92 SER A C 1
ATOM 716 O O . SER A 1 92 ? -5.946 2.309 -11.901 1.00 94.44 92 SER A O 1
ATOM 718 N N . PRO A 1 93 ? -5.407 1.596 -13.979 1.00 94.50 93 PRO A N 1
ATOM 719 C CA . PRO A 1 93 ? -4.482 2.688 -14.271 1.00 94.50 93 PRO A CA 1
ATOM 720 C C . PRO A 1 93 ? -5.129 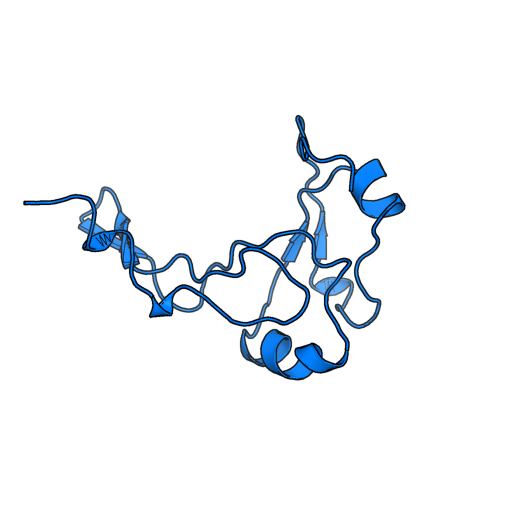4.065 -14.081 1.00 94.50 93 PRO A C 1
ATOM 722 O O . PRO A 1 93 ? -6.263 4.283 -14.515 1.00 94.50 93 PRO A O 1
ATOM 725 N N . ILE A 1 94 ? -4.413 4.996 -13.449 1.00 92.12 94 ILE A N 1
ATOM 726 C CA . ILE A 1 94 ? -4.880 6.373 -13.220 1.00 92.12 94 ILE A CA 1
ATOM 727 C C . ILE A 1 94 ? -3.996 7.402 -13.939 1.00 92.12 94 ILE A C 1
ATOM 729 O O . ILE A 1 94 ? -2.822 7.155 -14.206 1.00 92.12 94 ILE A O 1
ATOM 733 N N . ASN A 1 95 ? -4.567 8.571 -14.248 1.00 89.00 95 ASN A N 1
ATOM 734 C CA . ASN A 1 95 ? -3.875 9.695 -14.887 1.00 89.00 95 ASN A CA 1
ATOM 735 C C . ASN A 1 95 ? -4.216 11.011 -14.145 1.00 89.00 95 ASN A C 1
ATOM 737 O O . ASN A 1 95 ? -5.405 11.262 -13.929 1.00 89.00 95 ASN A O 1
ATOM 741 N N . PRO A 1 96 ? -3.238 11.867 -13.777 1.00 85.94 96 PRO A N 1
ATOM 742 C CA . PRO A 1 96 ? -1.790 11.669 -13.912 1.00 85.94 96 PRO A CA 1
ATOM 743 C C . PRO A 1 96 ? -1.267 10.499 -13.063 1.00 85.94 96 PRO A C 1
ATOM 745 O O . PRO A 1 96 ? -1.783 10.239 -11.979 1.00 85.94 96 PRO A O 1
ATOM 748 N N . GLY A 1 97 ? -0.272 9.781 -13.598 1.00 81.56 97 GLY A N 1
ATOM 749 C CA . GLY A 1 97 ? 0.463 8.731 -12.881 1.00 81.56 97 GLY A CA 1
ATOM 750 C C . GLY A 1 97 ? 1.533 9.311 -11.949 1.00 81.56 97 GLY A C 1
ATOM 751 O O . GLY A 1 97 ? 1.438 10.470 -11.532 1.00 81.56 97 GLY A O 1
ATOM 752 N N . SER A 1 98 ? 2.570 8.530 -11.631 1.00 80.25 98 SER A N 1
ATOM 753 C CA . SER A 1 98 ? 3.708 9.037 -10.853 1.00 80.25 98 SER A CA 1
ATOM 754 C C . SER A 1 98 ? 4.373 10.230 -11.551 1.00 80.25 98 SER A C 1
ATOM 756 O O . SER A 1 98 ? 4.560 10.235 -12.766 1.00 80.25 98 SER A O 1
ATOM 758 N N . THR A 1 99 ? 4.748 11.249 -10.771 1.00 78.56 99 THR A N 1
ATOM 759 C CA . THR A 1 99 ? 5.594 12.369 -11.232 1.00 78.56 99 THR A CA 1
ATOM 760 C C . THR A 1 99 ? 7.077 11.989 -11.273 1.00 78.56 99 THR A C 1
ATOM 762 O O . THR A 1 99 ? 7.888 12.734 -11.812 1.00 78.56 99 THR A O 1
ATOM 765 N N . LEU A 1 100 ? 7.448 10.860 -10.668 1.00 68.50 100 LEU A N 1
ATOM 766 C CA . LEU A 1 100 ? 8.800 10.320 -10.747 1.00 68.50 100 LEU A CA 1
ATOM 767 C C . LEU A 1 100 ? 8.917 9.480 -12.017 1.00 68.50 100 LEU A C 1
ATOM 769 O O . LEU A 1 100 ? 8.114 8.564 -12.195 1.00 68.50 100 LEU A O 1
ATOM 773 N N . ASP A 1 101 ? 9.924 9.776 -12.834 1.00 57.03 101 ASP A N 1
ATOM 774 C CA . ASP A 1 101 ? 10.390 8.881 -13.891 1.00 57.03 101 ASP A CA 1
ATOM 775 C C . ASP A 1 101 ? 11.130 7.722 -13.199 1.00 57.03 101 ASP A C 1
ATOM 777 O O . ASP A 1 101 ? 12.258 7.890 -12.724 1.00 57.03 101 ASP A O 1
ATOM 781 N N . ILE A 1 102 ? 10.428 6.602 -13.009 1.00 55.81 102 ILE A N 1
ATOM 782 C CA . ILE A 1 102 ? 10.918 5.368 -12.365 1.00 55.81 102 ILE A CA 1
ATOM 783 C C . ILE A 1 102 ? 11.420 4.372 -13.397 1.00 55.81 102 ILE A C 1
ATOM 785 O O . ILE A 1 102 ? 10.762 4.261 -14.451 1.00 55.81 102 ILE A O 1
#